Protein AF-A0A7C2VIN3-F1 (afdb_monomer)

Nearest PDB structures (foldseek):
  6b87-assembly1_A-2  TM=4.094E-01  e=2.428E+00  synthetic construct
  5uh7-assembly1_A  TM=4.915E-01  e=5.150E+00  Mycobacterium tuberculosis H37Rv

Structure (mmCIF, N/CA/C/O backbone):
data_AF-A0A7C2VIN3-F1
#
_entry.id   AF-A0A7C2VIN3-F1
#
loop_
_atom_site.group_PDB
_atom_site.id
_atom_site.type_symbol
_atom_site.label_atom_id
_atom_site.label_alt_id
_atom_site.label_comp_id
_atom_site.label_asym_id
_atom_site.label_entity_id
_atom_site.label_seq_id
_atom_site.pdbx_PDB_ins_code
_atom_site.Cartn_x
_atom_site.Cartn_y
_atom_site.Cartn_z
_atom_site.occupancy
_atom_site.B_iso_or_equiv
_atom_site.auth_seq_id
_atom_site.auth_comp_id
_atom_site.auth_asym_id
_atom_site.auth_atom_id
_atom_site.pdbx_PDB_model_num
ATOM 1 N N . MET A 1 1 ? -24.419 -7.647 17.321 1.00 58.03 1 MET A N 1
ATOM 2 C CA . MET A 1 1 ? -23.002 -7.885 16.944 1.00 58.03 1 MET A CA 1
ATOM 3 C C . MET A 1 1 ? -22.616 -7.200 15.625 1.00 58.03 1 MET A C 1
ATOM 5 O O . MET A 1 1 ? -21.776 -6.311 15.659 1.00 58.03 1 MET A O 1
ATOM 9 N N . LEU A 1 2 ? -23.265 -7.493 14.487 1.00 75.00 2 LEU A N 1
ATOM 10 C CA . LEU A 1 2 ? -22.977 -6.844 13.185 1.00 75.00 2 LEU A CA 1
ATOM 11 C C . LEU A 1 2 ? -23.120 -5.307 13.174 1.00 75.00 2 LEU A C 1
ATOM 13 O O . LEU A 1 2 ? -22.333 -4.611 12.538 1.00 75.00 2 LEU A O 1
ATOM 17 N N . THR A 1 3 ? -24.092 -4.755 13.902 1.00 77.12 3 THR A N 1
ATOM 18 C CA . THR A 1 3 ? -24.292 -3.301 14.055 1.00 77.12 3 THR A CA 1
ATOM 19 C C . THR A 1 3 ? -23.156 -2.608 14.808 1.00 77.12 3 THR A C 1
ATOM 21 O O . THR A 1 3 ? -22.834 -1.462 14.501 1.00 77.12 3 THR A O 1
ATOM 24 N N . LEU A 1 4 ? -22.522 -3.311 15.749 1.00 75.44 4 LEU A N 1
ATOM 25 C CA . LEU A 1 4 ? -21.414 -2.814 16.568 1.00 75.44 4 LEU A CA 1
ATOM 26 C C . LEU A 1 4 ? -20.127 -2.740 15.733 1.00 75.44 4 LEU A C 1
ATOM 28 O O . LEU A 1 4 ? -19.522 -1.676 15.621 1.00 75.44 4 LEU A O 1
ATOM 32 N N . VAL A 1 5 ? -19.820 -3.822 15.008 1.00 75.94 5 VAL A N 1
ATOM 33 C CA . VAL A 1 5 ? -18.711 -3.882 14.038 1.00 75.94 5 VAL A CA 1
ATOM 34 C C . VAL A 1 5 ? -18.874 -2.827 12.938 1.00 75.94 5 VAL A C 1
ATOM 36 O O . VAL A 1 5 ? -17.924 -2.131 12.580 1.00 75.94 5 VAL A O 1
ATOM 39 N N . ARG A 1 6 ? -20.098 -2.636 12.424 1.00 79.12 6 ARG A N 1
ATOM 40 C CA . ARG A 1 6 ? -20.393 -1.605 11.417 1.00 79.12 6 ARG A CA 1
ATOM 41 C C . ARG A 1 6 ? -20.144 -0.189 11.946 1.00 79.12 6 ARG A C 1
ATOM 43 O O . ARG A 1 6 ? -19.641 0.650 11.200 1.00 79.12 6 ARG A O 1
ATOM 50 N N . MET A 1 7 ? -20.479 0.089 13.207 1.00 79.00 7 MET A N 1
ATOM 51 C CA . MET A 1 7 ? -20.198 1.389 13.828 1.00 79.00 7 MET A CA 1
ATOM 52 C C . MET A 1 7 ? -18.697 1.632 14.010 1.00 79.00 7 MET A C 1
ATOM 54 O O . MET A 1 7 ? -18.233 2.738 13.726 1.00 79.00 7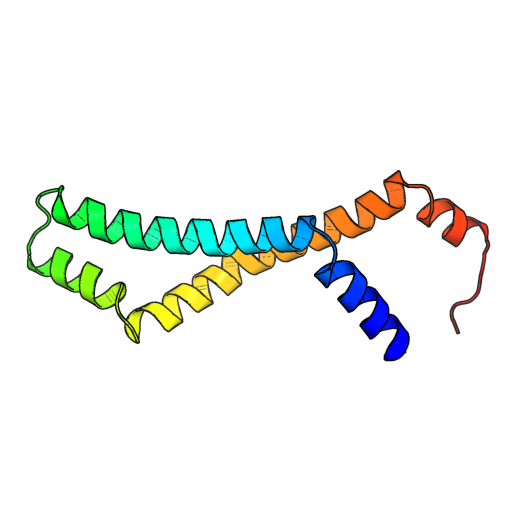 MET A O 1
ATOM 58 N N . GLU A 1 8 ? -17.926 0.627 14.423 1.00 75.75 8 GLU A N 1
ATOM 59 C CA . GLU A 1 8 ? -16.466 0.745 14.539 1.00 75.75 8 GLU A CA 1
ATOM 60 C C . GLU A 1 8 ? -15.788 0.942 13.176 1.00 75.75 8 GLU A C 1
ATOM 62 O O . GLU A 1 8 ? -14.965 1.847 13.025 1.00 75.75 8 GLU A O 1
ATOM 67 N N . LEU A 1 9 ? -16.212 0.209 12.142 1.00 75.81 9 LEU A N 1
ATOM 68 C CA . LEU A 1 9 ? -15.744 0.407 10.763 1.00 75.81 9 LEU A CA 1
ATOM 69 C C . LEU A 1 9 ? -16.037 1.817 10.237 1.00 75.81 9 LEU A C 1
ATOM 71 O O . LEU A 1 9 ? -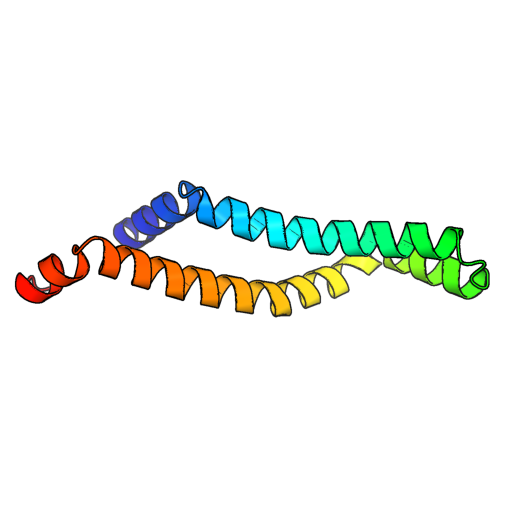15.192 2.421 9.574 1.00 75.81 9 LEU A O 1
ATOM 75 N N . LEU A 1 10 ? -17.211 2.377 10.543 1.00 75.50 10 LEU A N 1
ATOM 76 C CA . LEU A 1 10 ? -17.552 3.749 10.154 1.00 75.50 10 LEU A CA 1
ATOM 77 C C . LEU A 1 10 ? -16.694 4.787 10.886 1.00 75.50 10 LEU A C 1
ATOM 79 O O . LEU A 1 10 ? -16.312 5.791 10.277 1.00 75.50 10 LEU A O 1
ATOM 83 N N . LYS A 1 11 ? -16.350 4.543 12.157 1.00 70.44 11 LYS A N 1
ATOM 84 C CA . LYS A 1 11 ? -15.415 5.392 12.909 1.00 70.44 11 LYS A CA 1
ATOM 85 C C . LYS A 1 11 ? -14.016 5.337 12.300 1.00 70.44 11 LYS A C 1
ATOM 87 O O . LYS A 1 11 ? -13.441 6.394 12.047 1.00 70.44 11 LYS A O 1
ATOM 92 N N . LEU A 1 12 ? -13.513 4.141 11.989 1.00 72.94 12 LEU A N 1
ATOM 93 C CA . LEU A 1 12 ? -12.217 3.949 11.330 1.00 72.94 12 LEU A CA 1
ATOM 94 C C . LEU A 1 12 ? -12.178 4.629 9.955 1.00 72.94 12 LEU A C 1
ATOM 96 O O . LEU A 1 12 ? -11.255 5.387 9.674 1.00 72.94 12 LEU A O 1
ATOM 100 N N . ARG A 1 13 ? -13.226 4.472 9.134 1.00 77.31 13 ARG A N 1
ATOM 101 C CA . ARG A 1 13 ? -13.317 5.115 7.811 1.00 77.31 13 ARG A CA 1
ATOM 102 C C . ARG A 1 13 ? -13.342 6.643 7.884 1.00 77.31 13 ARG A C 1
ATOM 104 O O . ARG A 1 13 ? -12.888 7.304 6.955 1.00 77.31 13 ARG A O 1
ATOM 111 N N . LYS A 1 14 ? -13.901 7.227 8.947 1.00 77.25 14 LYS A N 1
ATOM 112 C CA . LYS A 1 14 ? -13.993 8.689 9.111 1.00 77.25 14 LYS A CA 1
ATOM 113 C C . LYS A 1 14 ? -12.754 9.285 9.793 1.00 77.25 14 LYS A C 1
ATOM 115 O O . LYS A 1 14 ? -12.548 10.498 9.734 1.00 77.25 14 LYS A O 1
ATOM 120 N N . ARG A 1 15 ? -11.915 8.460 10.431 1.00 79.31 15 ARG A N 1
ATOM 121 C CA . ARG A 1 15 ? -10.714 8.917 11.138 1.00 79.31 15 ARG A CA 1
ATOM 122 C C . ARG A 1 15 ? -9.628 9.289 10.126 1.00 79.31 15 ARG A C 1
ATOM 124 O O . ARG A 1 15 ? -9.164 8.450 9.359 1.00 79.31 15 ARG A O 1
ATOM 131 N N . ARG A 1 16 ? -9.179 10.551 10.155 1.00 81.12 16 ARG A N 1
ATOM 132 C CA . ARG A 1 16 ? -8.113 11.061 9.265 1.00 81.12 16 ARG A CA 1
ATOM 133 C C . ARG A 1 16 ? -6.832 10.221 9.343 1.00 81.12 16 ARG A C 1
ATOM 135 O O . ARG A 1 16 ? -6.169 10.043 8.334 1.00 81.12 16 ARG A O 1
ATOM 142 N N . MET A 1 17 ? -6.528 9.652 10.512 1.00 78.81 17 MET A N 1
ATOM 143 C CA . MET A 1 17 ? -5.363 8.787 10.726 1.00 78.81 17 MET A CA 1
ATOM 144 C C . MET A 1 17 ? -5.329 7.577 9.783 1.00 78.81 17 MET A C 1
ATOM 146 O O . MET A 1 17 ? -4.293 7.303 9.188 1.00 78.81 17 MET A O 1
ATOM 150 N N . THR A 1 18 ? -6.458 6.889 9.592 1.00 82.88 18 THR A N 1
ATOM 151 C CA . THR A 1 18 ? -6.532 5.714 8.711 1.00 82.88 18 THR A CA 1
ATOM 152 C C . THR A 1 18 ? -6.267 6.099 7.256 1.00 82.88 18 THR A C 1
ATOM 154 O O . THR A 1 18 ? -5.538 5.402 6.558 1.00 82.88 18 THR A O 1
ATOM 157 N N . TRP A 1 19 ? -6.777 7.254 6.819 1.00 86.94 19 TRP A N 1
ATOM 158 C CA . TRP A 1 19 ? -6.501 7.797 5.487 1.00 86.94 19 TRP A CA 1
ATOM 159 C C . TRP A 1 19 ? -5.054 8.241 5.306 1.00 86.94 19 TRP A C 1
ATOM 161 O O . TRP A 1 19 ? -4.496 8.020 4.239 1.00 86.94 19 TRP A O 1
ATOM 171 N N . ILE A 1 20 ? -4.434 8.827 6.332 1.00 86.75 20 ILE A N 1
ATOM 172 C CA . ILE A 1 20 ? -3.013 9.191 6.291 1.00 86.75 20 ILE A CA 1
ATOM 173 C C . ILE A 1 20 ? -2.160 7.928 6.139 1.00 86.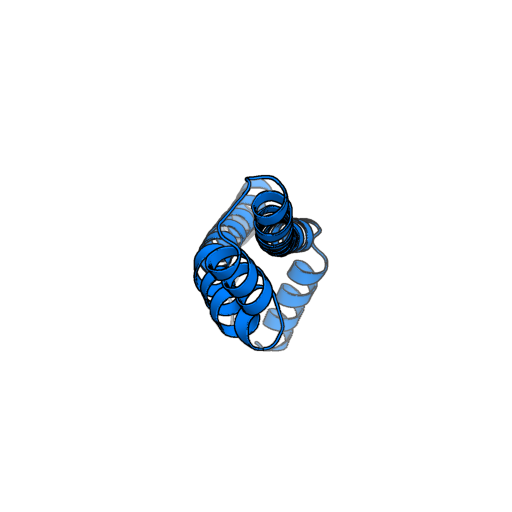75 20 ILE A C 1
ATOM 175 O O . ILE A 1 20 ? -1.302 7.883 5.267 1.00 86.75 20 ILE A O 1
ATOM 179 N N . MET A 1 21 ? -2.426 6.877 6.921 1.00 84.62 21 MET A N 1
ATOM 180 C CA . MET A 1 21 ? -1.675 5.617 6.831 1.00 84.62 21 MET A CA 1
ATOM 181 C C . MET A 1 21 ? -1.870 4.918 5.481 1.00 84.62 21 MET A C 1
ATOM 183 O O . MET A 1 21 ? -0.902 4.440 4.892 1.00 84.62 21 MET A O 1
ATOM 187 N N . LEU A 1 22 ? -3.098 4.907 4.959 1.00 87.06 22 LEU A N 1
ATOM 188 C CA . LEU A 1 22 ? -3.386 4.374 3.627 1.00 87.06 22 LEU A CA 1
ATOM 189 C C . LEU A 1 22 ? -2.695 5.208 2.537 1.00 87.06 22 LEU A C 1
ATOM 191 O O . LEU A 1 22 ? -2.081 4.651 1.629 1.00 87.06 22 LEU A O 1
ATOM 195 N N . GLY A 1 23 ? -2.728 6.535 2.660 1.00 90.81 23 GLY A N 1
ATOM 196 C CA . GLY A 1 23 ? -2.030 7.457 1.769 1.00 90.81 23 GLY A CA 1
ATOM 197 C C . GLY A 1 23 ? -0.515 7.259 1.788 1.00 90.81 23 GLY A C 1
ATOM 198 O O . GLY A 1 23 ? 0.102 7.277 0.730 1.00 90.81 23 GLY A O 1
ATOM 199 N N . ILE A 1 24 ? 0.077 6.992 2.954 1.00 89.62 24 ILE A N 1
ATOM 200 C CA . ILE A 1 24 ? 1.501 6.654 3.088 1.00 89.62 24 ILE A CA 1
ATOM 201 C C . ILE A 1 24 ? 1.810 5.335 2.376 1.00 89.62 24 ILE A C 1
ATOM 203 O O . ILE A 1 24 ? 2.755 5.281 1.596 1.00 89.62 24 ILE A O 1
ATOM 2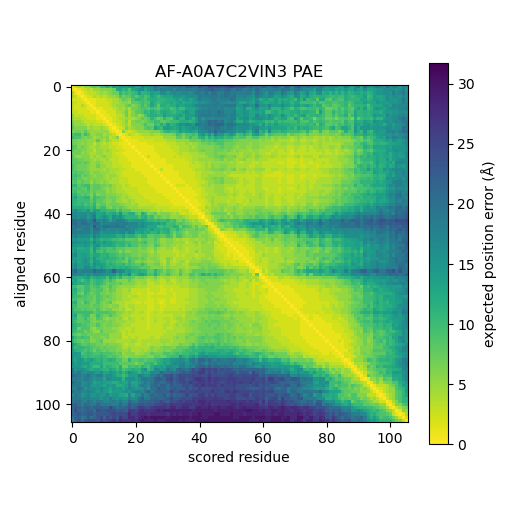07 N N . LEU A 1 25 ? 1.010 4.286 2.589 1.00 90.12 25 LEU A N 1
ATOM 208 C CA . LEU A 1 25 ? 1.212 2.987 1.939 1.00 90.12 25 LEU A CA 1
ATOM 209 C C . LEU A 1 25 ? 1.188 3.104 0.407 1.00 90.12 25 LEU A C 1
ATOM 211 O O . LEU A 1 25 ? 2.107 2.639 -0.270 1.00 90.12 25 LEU A O 1
ATOM 215 N N . VAL A 1 26 ? 0.154 3.755 -0.132 1.00 92.25 26 VAL A N 1
ATOM 216 C CA . VAL A 1 26 ? 0.013 3.977 -1.578 1.00 92.25 26 VAL A CA 1
ATOM 217 C C . VAL A 1 26 ? 1.115 4.902 -2.088 1.00 92.25 26 VAL A C 1
ATOM 219 O O . VAL A 1 26 ? 1.736 4.612 -3.107 1.00 92.25 26 VAL A O 1
ATOM 222 N N . GLY A 1 27 ? 1.394 5.984 -1.363 1.00 92.56 27 GLY A N 1
ATOM 223 C CA . GLY A 1 27 ? 2.399 6.977 -1.720 1.00 92.56 27 GLY A CA 1
ATOM 224 C C . GLY A 1 27 ? 3.796 6.378 -1.819 1.00 92.56 27 GLY A C 1
ATOM 225 O O . GLY A 1 27 ? 4.463 6.582 -2.827 1.00 92.56 27 GLY A O 1
ATOM 226 N N . ILE A 1 28 ? 4.216 5.580 -0.832 1.00 92.31 28 ILE A N 1
ATOM 227 C CA . ILE A 1 28 ? 5.521 4.904 -0.850 1.00 92.31 28 ILE A CA 1
ATOM 228 C C . ILE A 1 28 ? 5.605 3.939 -2.033 1.00 92.31 28 ILE A C 1
ATOM 230 O O . ILE A 1 28 ? 6.600 3.955 -2.757 1.00 92.31 28 ILE A O 1
ATOM 234 N N . ARG A 1 29 ? 4.568 3.122 -2.268 1.00 92.81 29 ARG A N 1
ATOM 235 C CA . ARG A 1 29 ? 4.578 2.170 -3.389 1.00 92.81 29 ARG A CA 1
ATOM 236 C C . ARG A 1 29 ? 4.694 2.884 -4.732 1.00 92.81 29 ARG A C 1
ATOM 238 O O . ARG A 1 29 ? 5.497 2.478 -5.570 1.00 92.81 29 ARG A O 1
ATOM 245 N N . LEU A 1 30 ? 3.895 3.931 -4.928 1.00 91.25 30 LEU A N 1
ATOM 246 C CA . LEU A 1 30 ? 3.816 4.668 -6.185 1.00 91.25 30 LEU A CA 1
ATOM 247 C C . LEU A 1 30 ? 5.090 5.486 -6.428 1.00 91.25 30 LEU A C 1
ATOM 249 O O . LEU A 1 30 ? 5.639 5.447 -7.528 1.00 91.25 30 LEU A O 1
ATOM 253 N N . ALA A 1 31 ? 5.611 6.138 -5.386 1.00 92.25 31 ALA A N 1
ATOM 254 C CA . ALA A 1 31 ? 6.898 6.822 -5.429 1.00 92.25 31 ALA A CA 1
ATOM 255 C C . ALA A 1 31 ? 8.035 5.848 -5.756 1.00 92.25 31 ALA A C 1
ATOM 257 O O . ALA A 1 31 ? 8.858 6.163 -6.608 1.00 92.25 31 ALA A O 1
ATOM 258 N N . GLY A 1 32 ? 8.048 4.653 -5.156 1.00 90.00 32 GLY A N 1
ATOM 259 C CA . GLY A 1 32 ? 9.042 3.618 -5.447 1.00 90.00 32 GLY A CA 1
ATOM 260 C C . GLY A 1 32 ? 9.035 3.180 -6.914 1.00 90.00 32 GLY A C 1
ATOM 261 O O . GLY A 1 32 ? 10.094 3.118 -7.538 1.00 90.00 32 GLY A O 1
ATOM 262 N N . THR A 1 33 ? 7.853 2.947 -7.497 1.00 88.50 33 THR A N 1
ATOM 263 C CA . THR A 1 33 ? 7.727 2.585 -8.921 1.00 88.50 33 THR A CA 1
ATOM 264 C C . THR A 1 33 ? 8.202 3.713 -9.834 1.00 88.50 33 THR A C 1
ATOM 266 O O . THR A 1 33 ? 9.030 3.487 -10.715 1.00 88.50 33 THR A O 1
ATOM 269 N N . VAL A 1 34 ? 7.708 4.937 -9.619 1.00 89.56 34 VAL A N 1
ATOM 270 C CA . VAL A 1 34 ? 8.070 6.098 -10.449 1.00 89.56 34 VAL A CA 1
ATOM 271 C C . VAL A 1 34 ? 9.563 6.390 -10.340 1.00 89.56 34 VAL A C 1
ATOM 273 O O . VAL A 1 34 ? 10.218 6.622 -11.355 1.00 89.56 34 VAL A O 1
ATOM 276 N N . PHE A 1 35 ? 10.113 6.326 -9.128 1.00 90.94 35 PHE A N 1
ATOM 277 C CA . PHE A 1 35 ? 11.536 6.514 -8.879 1.00 90.94 35 PHE A CA 1
ATOM 278 C C . PHE A 1 35 ? 12.380 5.467 -9.609 1.00 90.94 35 PHE A C 1
ATOM 280 O O . PHE A 1 35 ? 13.346 5.835 -10.272 1.00 90.94 35 PHE A O 1
ATOM 287 N N . SER A 1 36 ? 11.996 4.187 -9.554 1.00 86.25 36 SER A N 1
ATOM 288 C CA . SER A 1 36 ? 12.705 3.103 -10.246 1.00 86.25 36 SER A CA 1
ATOM 289 C C . SER A 1 36 ? 12.752 3.320 -11.764 1.00 86.25 36 SER A C 1
ATOM 291 O O . SER A 1 36 ? 13.832 3.289 -12.362 1.00 86.25 36 SER A O 1
ATOM 293 N N . VAL A 1 37 ? 11.612 3.644 -12.384 1.00 87.06 37 VAL A N 1
ATOM 294 C CA . VAL A 1 37 ? 11.539 3.912 -13.830 1.00 87.06 37 VAL A CA 1
ATOM 295 C C . VAL A 1 37 ? 12.341 5.161 -14.195 1.00 87.06 37 VAL A C 1
ATOM 297 O O . VAL A 1 37 ? 13.156 5.128 -15.119 1.00 87.06 37 VAL A O 1
ATOM 300 N N . PHE A 1 38 ? 12.166 6.251 -13.452 1.00 87.19 38 PHE A N 1
ATOM 301 C CA . PHE A 1 38 ? 12.863 7.510 -13.706 1.00 87.19 38 PHE A CA 1
ATOM 302 C C . PHE A 1 38 ? 14.384 7.372 -13.582 1.00 87.19 38 PHE A C 1
ATOM 304 O O . PHE A 1 38 ? 15.129 7.844 -14.445 1.00 87.19 38 PHE A O 1
ATOM 311 N N . TRP A 1 39 ? 14.852 6.691 -12.534 1.00 86.62 39 TRP A N 1
ATOM 312 C CA . TRP A 1 39 ? 16.274 6.469 -12.297 1.00 86.62 39 TRP A CA 1
ATOM 313 C C . TRP A 1 39 ? 16.890 5.559 -13.361 1.00 86.62 39 TRP A C 1
ATOM 315 O O . TRP A 1 39 ? 17.975 5.860 -13.858 1.00 86.62 39 TRP A O 1
ATOM 325 N N . SER A 1 40 ? 16.174 4.512 -13.794 1.00 83.62 40 SER A N 1
ATOM 326 C CA . SER A 1 40 ? 16.641 3.611 -14.859 1.00 83.62 40 SER A CA 1
ATOM 327 C C . SER A 1 40 ? 16.928 4.335 -16.182 1.00 83.62 40 SER A C 1
ATOM 329 O O . SER A 1 40 ? 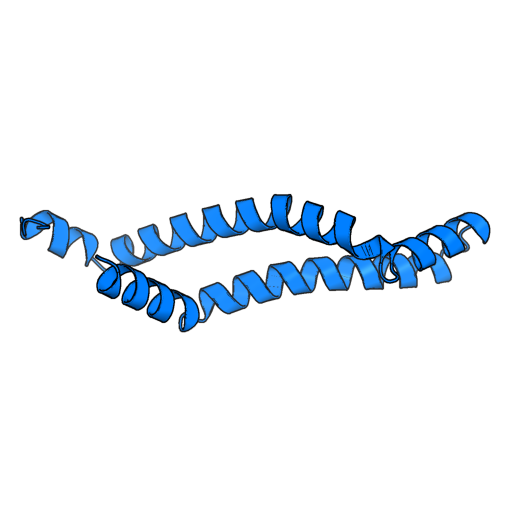17.859 3.971 -16.895 1.00 83.62 40 SER A O 1
ATOM 331 N N . GLY A 1 41 ? 16.178 5.402 -16.487 1.00 79.19 41 GLY A N 1
ATOM 332 C CA . GLY A 1 41 ? 16.389 6.224 -17.680 1.00 79.19 41 GLY A CA 1
ATOM 333 C C . GLY A 1 41 ? 17.570 7.194 -17.579 1.00 79.19 41 GLY A C 1
ATOM 334 O O . GLY A 1 41 ? 18.137 7.556 -18.605 1.00 79.19 41 GLY A O 1
ATOM 335 N N . ARG A 1 42 ? 17.956 7.615 -16.366 1.00 79.94 42 ARG A N 1
ATOM 336 C CA . ARG A 1 42 ? 19.079 8.547 -16.145 1.00 79.94 42 ARG A CA 1
ATOM 337 C C . ARG A 1 42 ? 20.407 7.864 -15.852 1.00 79.94 42 ARG A C 1
ATOM 339 O O . ARG A 1 42 ? 21.445 8.417 -16.190 1.00 79.94 42 ARG A O 1
ATOM 346 N N . ALA A 1 43 ? 20.388 6.688 -15.234 1.00 77.81 43 ALA A N 1
ATOM 347 C CA . ALA A 1 43 ? 21.595 6.017 -14.759 1.00 77.81 43 ALA A CA 1
ATOM 348 C C . ALA A 1 43 ? 22.385 5.279 -15.861 1.00 77.81 43 ALA A C 1
ATOM 350 O O . ALA A 1 43 ? 23.307 4.537 -15.541 1.00 77.81 43 ALA A O 1
ATOM 351 N N . GLY A 1 44 ? 22.042 5.456 -17.146 1.00 73.12 44 GLY A N 1
ATOM 352 C CA . GLY A 1 44 ? 22.738 4.786 -18.255 1.00 73.12 44 GLY A CA 1
ATOM 353 C C . GLY A 1 44 ? 22.661 3.258 -18.174 1.00 73.12 44 GLY A C 1
ATOM 354 O O . GLY A 1 44 ? 23.583 2.565 -18.594 1.00 73.12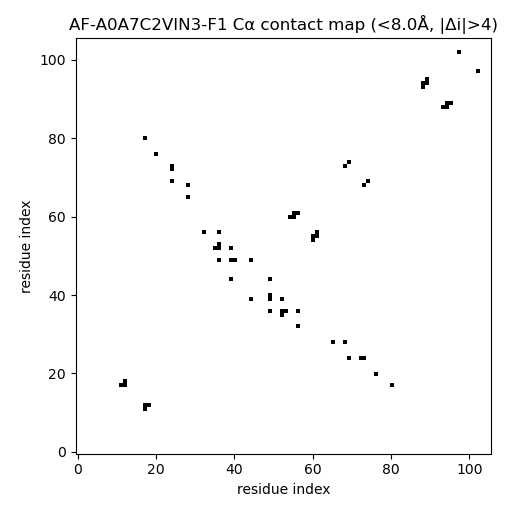 44 GLY A O 1
ATOM 355 N N . VAL A 1 45 ? 21.583 2.738 -17.580 1.00 77.06 45 VAL A N 1
ATOM 356 C CA . VAL A 1 45 ? 21.350 1.302 -17.401 1.00 77.06 45 VAL A CA 1
ATOM 357 C C . VAL A 1 45 ? 21.303 0.623 -18.770 1.00 77.06 45 VAL A C 1
ATOM 359 O O . VAL A 1 45 ? 20.729 1.175 -19.711 1.00 77.06 45 VAL A O 1
ATOM 362 N N . GLN A 1 46 ? 21.888 -0.577 -18.880 1.00 83.44 46 GLN A N 1
ATOM 363 C CA . GLN A 1 46 ? 21.826 -1.372 -20.110 1.00 83.44 46 GLN A CA 1
ATOM 364 C C . GLN A 1 46 ? 20.376 -1.470 -20.615 1.00 83.44 46 GLN A C 1
ATOM 366 O O . GLN A 1 46 ? 19.466 -1.685 -19.805 1.00 83.44 46 GLN A O 1
ATOM 371 N N . PRO A 1 47 ? 20.148 -1.333 -21.934 1.00 78.25 47 PRO A N 1
ATOM 372 C CA . PRO A 1 47 ? 18.804 -1.265 -22.506 1.00 78.25 47 PRO A CA 1
ATOM 373 C C . PRO A 1 47 ? 17.949 -2.483 -22.127 1.00 78.25 47 PRO A C 1
ATOM 375 O O . PRO A 1 47 ? 16.794 -2.323 -21.751 1.00 78.25 47 PRO A O 1
ATOM 378 N N . GLU A 1 48 ? 18.551 -3.672 -22.062 1.00 80.56 48 GLU A N 1
ATOM 379 C CA . GLU A 1 48 ? 17.883 -4.912 -21.645 1.00 80.56 48 GLU A CA 1
ATOM 380 C C . GLU A 1 48 ? 17.331 -4.863 -20.210 1.00 80.56 48 GLU A C 1
ATOM 382 O O . GLU A 1 48 ? 16.254 -5.387 -19.924 1.00 80.56 48 GLU A O 1
ATOM 387 N N . ILE A 1 49 ? 18.060 -4.234 -19.285 1.00 80.81 49 ILE A N 1
ATOM 388 C CA . ILE A 1 49 ? 17.651 -4.111 -17.880 1.00 80.81 49 ILE A CA 1
ATOM 389 C C . ILE A 1 49 ? 16.584 -3.020 -17.748 1.00 80.81 49 ILE A C 1
ATOM 391 O O . ILE A 1 49 ? 15.614 -3.185 -17.009 1.00 80.81 49 ILE A O 1
ATOM 395 N N . ARG A 1 50 ? 16.727 -1.923 -18.498 1.00 80.69 50 ARG A N 1
ATOM 396 C CA . ARG A 1 50 ? 15.737 -0.843 -18.545 1.00 80.69 50 ARG A CA 1
ATOM 397 C C . ARG A 1 50 ? 14.384 -1.341 -19.054 1.00 80.69 50 ARG A C 1
ATOM 399 O O . ARG A 1 50 ? 13.367 -1.047 -18.428 1.00 80.69 50 ARG A O 1
ATOM 406 N N . ASP A 1 51 ? 14.369 -2.130 -20.123 1.00 82.00 51 ASP A N 1
ATOM 407 C CA . ASP A 1 51 ? 13.130 -2.672 -20.689 1.00 82.00 51 ASP A CA 1
ATOM 408 C C . ASP A 1 51 ? 12.443 -3.641 -19.719 1.00 82.00 51 ASP A C 1
ATOM 410 O O . ASP A 1 51 ? 11.219 -3.620 -19.592 1.00 82.00 51 ASP A O 1
ATOM 414 N N . ARG A 1 52 ? 13.216 -4.413 -18.942 1.00 83.56 52 ARG A N 1
ATOM 415 C CA . ARG A 1 52 ? 12.674 -5.246 -17.854 1.00 83.56 52 ARG A CA 1
ATOM 416 C C . ARG A 1 52 ? 12.050 -4.420 -16.728 1.00 83.56 52 ARG A C 1
ATOM 418 O O . ARG A 1 52 ? 10.992 -4.801 -16.240 1.00 83.56 52 ARG A O 1
ATOM 425 N N . ILE A 1 53 ? 12.668 -3.305 -16.330 1.00 83.06 53 ILE A N 1
ATOM 426 C CA . ILE A 1 53 ? 12.132 -2.398 -15.294 1.00 83.06 53 ILE A CA 1
ATOM 427 C C . ILE A 1 53 ? 10.834 -1.735 -15.768 1.00 83.06 53 ILE A C 1
ATOM 429 O O . ILE A 1 53 ? 9.876 -1.604 -15.009 1.00 83.06 53 ILE A O 1
ATOM 433 N N . ILE A 1 54 ? 10.779 -1.320 -17.034 1.00 82.50 54 ILE A N 1
ATOM 434 C CA . ILE A 1 54 ? 9.563 -0.740 -17.610 1.00 82.50 54 ILE A CA 1
ATOM 435 C C . ILE A 1 54 ? 8.475 -1.813 -17.707 1.00 82.50 54 ILE A C 1
ATOM 437 O O . ILE A 1 54 ? 7.345 -1.566 -17.292 1.00 82.50 54 ILE A O 1
ATOM 441 N N . ALA A 1 55 ? 8.812 -3.018 -18.171 1.00 84.81 55 ALA A N 1
ATOM 442 C CA . ALA A 1 55 ? 7.873 -4.132 -18.241 1.00 84.81 55 ALA A CA 1
ATOM 443 C C . ALA A 1 55 ? 7.323 -4.509 -16.854 1.00 84.81 55 ALA A C 1
ATOM 445 O O . ALA A 1 55 ? 6.112 -4.689 -16.716 1.00 84.81 55 ALA A O 1
ATOM 446 N N . SER A 1 56 ? 8.163 -4.541 -15.812 1.00 83.44 56 SER A N 1
ATOM 447 C CA . SER A 1 56 ? 7.711 -4.819 -14.442 1.00 83.44 56 SER A CA 1
ATOM 448 C C . SER A 1 56 ? 6.861 -3.694 -13.846 1.00 83.44 56 SER A C 1
ATOM 450 O O . SER A 1 56 ? 5.976 -3.961 -13.030 1.00 83.44 56 SER A O 1
ATOM 452 N N . ALA A 1 57 ? 7.059 -2.452 -14.298 1.00 84.00 57 ALA A N 1
ATOM 453 C CA . ALA A 1 57 ? 6.243 -1.304 -13.913 1.00 84.00 57 ALA A CA 1
ATOM 454 C C . ALA A 1 57 ? 4.880 -1.232 -14.636 1.00 84.00 57 ALA A C 1
ATOM 456 O O . ALA A 1 57 ? 4.009 -0.461 -14.223 1.00 84.00 57 ALA A O 1
ATOM 457 N N . THR A 1 58 ? 4.672 -2.020 -15.695 1.00 86.50 58 THR A N 1
ATOM 458 C CA . THR A 1 58 ? 3.406 -2.066 -16.446 1.00 86.50 58 THR A CA 1
ATOM 459 C C . THR A 1 58 ? 2.434 -3.125 -15.921 1.00 86.50 58 THR A C 1
ATOM 461 O O . THR A 1 58 ? 2.803 -4.111 -15.278 1.00 86.50 58 THR A O 1
ATOM 464 N N . LEU A 1 59 ? 1.142 -2.925 -16.192 1.00 82.19 59 LEU A N 1
ATOM 465 C CA . LEU A 1 59 ? 0.116 -3.943 -15.962 1.00 82.19 59 LEU A CA 1
ATOM 466 C C . LEU A 1 59 ? 0.220 -5.021 -17.056 1.00 82.19 59 LEU A C 1
ATOM 468 O O . LEU A 1 59 ? 0.381 -4.658 -18.219 1.00 82.19 59 LEU A O 1
ATOM 472 N N . PRO A 1 60 ? 0.103 -6.326 -16.733 1.00 85.12 60 PRO A N 1
ATOM 473 C CA . PRO A 1 60 ? -0.295 -6.921 -15.449 1.00 85.12 60 PRO A CA 1
ATOM 474 C C . PRO A 1 60 ? 0.870 -7.266 -14.499 1.00 85.12 60 PRO A C 1
ATOM 476 O O . PRO A 1 60 ? 0.624 -7.658 -13.358 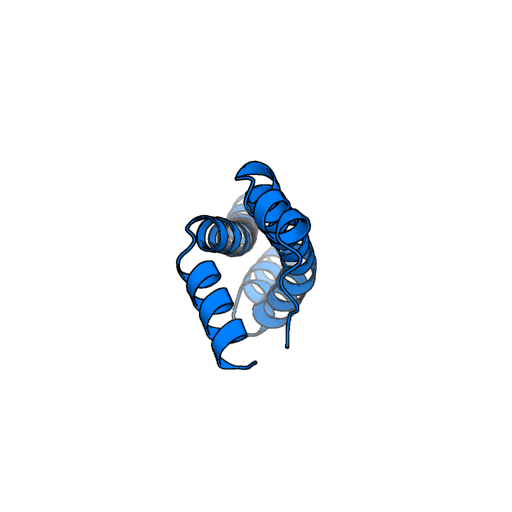1.00 85.12 60 PRO A O 1
ATOM 479 N N . SER A 1 61 ? 2.123 -7.118 -14.938 1.00 86.62 61 SER A N 1
ATOM 480 C CA . SER A 1 61 ? 3.317 -7.545 -14.189 1.00 86.62 61 SER A CA 1
ATOM 481 C C . SER A 1 61 ? 3.456 -6.888 -12.814 1.00 86.62 61 SER A C 1
ATOM 483 O O . SER A 1 61 ? 4.014 -7.490 -11.900 1.00 86.62 61 SER A O 1
ATOM 485 N N . ILE A 1 62 ? 2.948 -5.669 -12.645 1.00 88.44 62 ILE A N 1
ATOM 486 C CA . ILE A 1 62 ? 3.061 -4.929 -11.383 1.00 88.44 62 ILE A CA 1
ATOM 487 C C . ILE A 1 62 ? 2.112 -5.435 -10.277 1.00 88.44 62 ILE A C 1
ATOM 489 O O . ILE A 1 62 ? 2.299 -5.108 -9.099 1.00 88.44 62 ILE A O 1
ATOM 493 N N . ILE A 1 63 ? 1.082 -6.220 -10.622 1.00 88.62 63 ILE A N 1
ATOM 494 C CA . ILE A 1 63 ? 0.037 -6.655 -9.678 1.00 88.62 63 ILE A CA 1
ATOM 495 C C . ILE A 1 63 ? 0.612 -7.560 -8.571 1.00 88.62 63 ILE A C 1
ATOM 497 O O . ILE A 1 63 ? 0.413 -7.230 -7.398 1.00 88.62 63 ILE A O 1
ATOM 501 N N . PRO A 1 64 ? 1.355 -8.645 -8.875 1.00 89.94 64 PRO A N 1
ATOM 502 C CA . PRO A 1 64 ? 1.872 -9.556 -7.851 1.00 89.94 64 PRO A CA 1
ATOM 503 C C . PRO A 1 64 ? 2.875 -8.882 -6.908 1.00 89.94 64 PRO A C 1
ATOM 505 O O . PRO A 1 64 ? 2.816 -9.079 -5.693 1.00 89.94 64 PRO A O 1
ATOM 508 N N . GLU A 1 65 ? 3.757 -8.029 -7.441 1.00 88.62 65 GLU A N 1
ATOM 509 C CA . GLU A 1 65 ? 4.690 -7.248 -6.622 1.00 88.62 65 GLU A CA 1
ATOM 510 C C . GLU A 1 65 ? 3.955 -6.292 -5.687 1.00 88.62 65 GLU A C 1
ATOM 512 O O . GLU A 1 65 ? 4.296 -6.168 -4.512 1.00 88.62 65 GLU A O 1
ATOM 517 N N . THR A 1 66 ? 2.930 -5.608 -6.197 1.00 89.81 66 THR A N 1
ATOM 518 C CA . THR A 1 66 ? 2.164 -4.652 -5.398 1.00 89.81 66 THR A CA 1
ATOM 519 C C . THR A 1 66 ? 1.379 -5.355 -4.300 1.00 89.81 66 THR A C 1
ATOM 521 O O . THR A 1 66 ? 1.370 -4.871 -3.173 1.00 89.81 66 THR A O 1
ATOM 524 N N . LEU A 1 67 ? 0.789 -6.520 -4.577 1.00 91.62 67 LEU A N 1
ATOM 525 C CA . LEU A 1 67 ? 0.128 -7.327 -3.551 1.00 91.62 67 LEU A CA 1
ATOM 526 C C . LEU A 1 67 ? 1.113 -7.815 -2.486 1.00 91.62 67 LEU A C 1
ATOM 528 O O . LEU A 1 67 ? 0.811 -7.712 -1.301 1.00 91.62 67 LEU A O 1
ATOM 532 N N . THR A 1 68 ? 2.302 -8.270 -2.886 1.00 92.44 68 THR A N 1
ATOM 533 C CA . THR A 1 68 ? 3.358 -8.679 -1.943 1.00 92.44 68 THR A CA 1
ATOM 534 C C . THR A 1 68 ? 3.808 -7.508 -1.067 1.00 92.44 68 THR A C 1
ATOM 536 O O . THR A 1 68 ? 3.926 -7.645 0.151 1.00 92.44 68 THR A O 1
ATOM 539 N N . PHE A 1 69 ? 3.985 -6.325 -1.659 1.00 91.50 69 PHE A N 1
ATOM 540 C CA . PHE A 1 69 ? 4.322 -5.105 -0.929 1.00 91.50 69 PHE A CA 1
ATOM 541 C C . PHE A 1 69 ? 3.224 -4.703 0.066 1.00 91.50 69 PHE A C 1
ATOM 543 O O . PHE A 1 69 ? 3.523 -4.386 1.217 1.00 91.50 69 PHE A O 1
ATOM 550 N N . ILE A 1 70 ? 1.955 -4.745 -0.355 1.00 92.19 70 ILE A N 1
ATOM 551 C CA . ILE A 1 70 ? 0.806 -4.462 0.514 1.00 92.19 70 ILE A CA 1
ATOM 552 C C . ILE A 1 70 ? 0.718 -5.498 1.637 1.00 92.19 70 ILE A C 1
ATOM 554 O O . ILE A 1 70 ? 0.470 -5.118 2.776 1.00 92.19 70 ILE A O 1
ATOM 558 N N . ALA A 1 71 ? 0.943 -6.780 1.356 1.00 91.81 71 ALA A N 1
ATOM 559 C CA . ALA A 1 71 ? 0.915 -7.827 2.372 1.00 91.81 71 ALA A CA 1
ATOM 560 C C . ALA A 1 71 ? 2.004 -7.612 3.433 1.00 91.81 71 ALA A C 1
ATOM 562 O O . ALA A 1 71 ? 1.716 -7.686 4.625 1.00 91.81 71 ALA A O 1
ATOM 563 N N . GLY A 1 72 ? 3.227 -7.274 3.016 1.00 91.12 72 GLY A N 1
ATOM 564 C CA . GLY A 1 72 ? 4.318 -6.962 3.936 1.00 91.12 72 GLY A CA 1
ATOM 565 C C . GLY A 1 72 ? 4.063 -5.671 4.715 1.00 91.12 72 GLY A C 1
ATOM 566 O O . GLY A 1 72 ? 3.850 -5.688 5.926 1.00 91.12 72 GLY A O 1
ATOM 567 N N . LEU A 1 73 ? 4.061 -4.532 4.024 1.00 90.44 73 LEU A N 1
ATOM 568 C CA . LEU A 1 73 ? 4.027 -3.213 4.662 1.00 90.44 73 LEU A CA 1
ATOM 569 C C . LEU A 1 73 ? 2.647 -2.888 5.258 1.00 90.44 73 LEU A C 1
ATOM 571 O O . LEU A 1 73 ? 2.548 -2.257 6.311 1.00 90.44 73 LEU A O 1
ATOM 575 N N . GLY A 1 74 ? 1.573 -3.364 4.631 1.00 88.62 74 GLY A N 1
ATOM 576 C CA . GLY A 1 74 ? 0.210 -3.201 5.129 1.00 88.62 74 GLY A CA 1
ATOM 577 C C . GLY A 1 74 ? -0.039 -3.951 6.4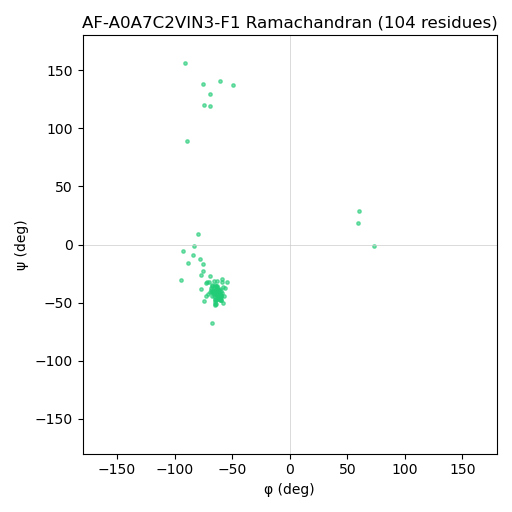33 1.00 88.62 74 GLY A C 1
ATOM 578 O O . GLY A 1 74 ? -0.698 -3.395 7.308 1.00 88.62 74 GLY A O 1
ATOM 579 N N . ALA A 1 75 ? 0.535 -5.143 6.627 1.00 90.69 75 ALA A N 1
ATOM 580 C CA . ALA A 1 75 ? 0.445 -5.846 7.908 1.00 90.69 75 ALA A CA 1
ATOM 581 C C . ALA A 1 75 ? 1.091 -5.035 9.046 1.00 90.69 75 ALA A C 1
ATOM 583 O O . ALA A 1 75 ? 0.489 -4.869 10.109 1.00 90.69 75 ALA A O 1
ATOM 584 N N . PHE A 1 76 ? 2.267 -4.447 8.805 1.00 90.62 76 PHE A N 1
ATOM 585 C CA . PHE A 1 76 ? 2.917 -3.558 9.774 1.00 90.62 76 PHE A CA 1
ATOM 586 C C . PHE A 1 76 ? 2.081 -2.311 10.077 1.00 90.62 76 PHE A C 1
ATOM 588 O O . PHE A 1 76 ? 1.887 -1.960 11.242 1.00 90.62 76 PHE A O 1
ATOM 595 N N . LEU A 1 77 ? 1.540 -1.652 9.052 1.00 88.06 77 LEU A N 1
ATOM 596 C CA . LEU A 1 77 ? 0.676 -0.488 9.253 1.00 88.06 77 LEU A CA 1
ATOM 597 C C . LEU A 1 77 ? -0.613 -0.848 9.994 1.00 88.06 77 LEU A C 1
ATOM 599 O O . LEU A 1 77 ? -1.062 -0.069 10.831 1.00 88.06 77 LEU A O 1
ATOM 603 N N . LEU A 1 78 ? -1.193 -2.022 9.749 1.00 88.12 78 LEU A N 1
ATOM 604 C CA . LEU A 1 78 ? -2.348 -2.502 10.504 1.00 88.12 78 LEU A CA 1
ATOM 605 C C . LEU A 1 78 ? -2.003 -2.735 11.976 1.00 88.12 78 LEU A C 1
ATOM 607 O O . LEU A 1 78 ? -2.787 -2.343 12.843 1.00 88.12 78 LEU A O 1
ATOM 611 N N . ALA A 1 79 ? -0.831 -3.294 12.278 1.00 89.50 79 ALA A N 1
ATOM 612 C CA . ALA A 1 79 ? -0.368 -3.443 13.656 1.00 89.50 79 ALA A CA 1
ATOM 613 C C . ALA A 1 79 ? -0.228 -2.075 14.349 1.00 89.50 79 ALA A C 1
ATOM 615 O O . ALA A 1 79 ? -0.738 -1.886 15.455 1.00 89.50 79 ALA A O 1
ATOM 616 N N . ILE A 1 80 ? 0.366 -1.088 13.669 1.00 86.94 80 ILE A N 1
ATOM 617 C CA . ILE A 1 80 ? 0.499 0.287 14.178 1.00 86.94 80 ILE A CA 1
ATOM 618 C C . ILE A 1 80 ? -0.874 0.938 14.375 1.00 86.94 80 ILE A C 1
ATOM 620 O O . ILE A 1 80 ? -1.119 1.556 15.409 1.00 86.94 80 ILE A O 1
ATOM 624 N N . LEU A 1 81 ? -1.791 0.789 13.416 1.00 85.06 81 LEU A N 1
ATOM 625 C CA . LEU A 1 81 ? -3.143 1.339 13.505 1.00 85.06 81 LEU A CA 1
ATOM 626 C C . LEU A 1 81 ? -3.905 0.728 14.685 1.00 85.06 81 LEU A C 1
ATOM 628 O O . LEU A 1 81 ? -4.612 1.445 15.395 1.00 85.06 81 LEU A O 1
ATOM 632 N N . THR A 1 82 ? -3.738 -0.574 14.910 1.00 85.38 82 THR A N 1
ATOM 633 C CA . THR A 1 82 ? -4.346 -1.296 16.033 1.00 85.38 82 THR A CA 1
ATOM 634 C C . THR A 1 82 ? -3.790 -0.781 17.357 1.00 85.38 82 THR A C 1
ATOM 636 O O . THR A 1 82 ? -4.558 -0.355 18.221 1.00 85.38 82 THR A O 1
ATOM 639 N N . ALA A 1 83 ? -2.462 -0.710 17.487 1.00 85.12 83 ALA A N 1
ATOM 640 C CA . ALA A 1 83 ? -1.796 -0.188 18.678 1.00 85.12 83 ALA A CA 1
ATOM 641 C C . ALA A 1 83 ? -2.184 1.272 18.969 1.00 85.12 83 ALA A C 1
ATOM 643 O O . ALA A 1 83 ? -2.508 1.619 20.104 1.00 85.12 83 ALA A O 1
ATOM 644 N N . ALA A 1 84 ? -2.223 2.126 17.945 1.00 81.25 84 ALA A N 1
ATOM 645 C CA . ALA A 1 84 ? -2.598 3.527 18.090 1.00 81.25 84 ALA A CA 1
ATOM 646 C C . ALA A 1 84 ? -4.086 3.720 18.411 1.00 81.25 84 ALA A C 1
ATOM 648 O O . ALA A 1 84 ? -4.445 4.657 19.125 1.00 81.25 84 ALA A O 1
ATOM 649 N N . SER A 1 85 ? -4.961 2.847 17.906 1.00 77.38 85 SER A N 1
ATOM 650 C CA . SER A 1 85 ? -6.388 2.876 18.243 1.00 77.38 85 SER A CA 1
ATOM 651 C C . SER A 1 85 ? -6.588 2.557 19.724 1.00 77.38 85 SER A C 1
ATOM 653 O O . SER A 1 85 ? -7.174 3.380 20.430 1.00 77.38 85 SER A O 1
ATOM 655 N N . ILE A 1 86 ? -5.975 1.473 20.213 1.00 78.75 86 ILE A N 1
ATOM 656 C CA . ILE A 1 86 ? -5.990 1.086 21.634 1.00 78.75 86 ILE A CA 1
ATOM 657 C C . ILE A 1 86 ? -5.366 2.186 22.511 1.00 78.75 86 ILE A C 1
ATOM 659 O O . ILE A 1 86 ? -5.960 2.617 23.499 1.00 78.75 86 ILE A O 1
ATOM 663 N N . GLY A 1 87 ? -4.193 2.700 22.131 1.00 73.75 87 GLY A N 1
ATOM 664 C CA . GLY A 1 87 ? -3.500 3.753 22.878 1.00 73.75 87 GLY A CA 1
ATOM 665 C C . GLY A 1 87 ? -4.285 5.065 22.940 1.00 73.75 87 GLY A C 1
ATOM 666 O O . GLY A 1 87 ? -4.305 5.723 23.980 1.00 73.75 87 GLY A O 1
ATOM 667 N N . SER A 1 88 ? -4.990 5.434 21.866 1.00 71.19 88 SER A N 1
ATOM 668 C CA . SER A 1 88 ? -5.814 6.648 21.858 1.00 71.19 88 SER A CA 1
ATOM 669 C C . SER A 1 88 ? -7.021 6.555 22.795 1.00 71.19 88 SER A C 1
ATOM 671 O O . SER A 1 88 ? -7.366 7.543 23.440 1.00 71.19 88 SER A O 1
ATOM 673 N N . GLU A 1 89 ? -7.615 5.370 22.940 1.00 69.62 89 GLU A N 1
ATOM 674 C CA . GLU A 1 89 ? -8.691 5.130 23.908 1.00 69.62 89 GLU A CA 1
ATOM 675 C C . GLU A 1 89 ? -8.170 5.104 25.354 1.00 69.62 89 GLU A C 1
ATOM 677 O O . GLU A 1 89 ? -8.855 5.553 26.275 1.00 69.62 89 GLU A O 1
ATOM 682 N N . TYR A 1 90 ? -6.934 4.641 25.566 1.00 60.16 90 TYR A N 1
ATOM 683 C CA . TYR A 1 90 ? -6.285 4.693 26.877 1.00 60.16 90 TYR A CA 1
ATOM 684 C C . TYR A 1 90 ? -5.935 6.135 27.280 1.00 60.16 90 TYR A C 1
ATOM 686 O O . TYR A 1 90 ? -6.172 6.538 28.418 1.00 60.16 90 TYR A O 1
ATOM 694 N N . SER A 1 91 ? -5.444 6.940 26.329 1.00 60.59 91 SER A N 1
ATOM 695 C CA . SER A 1 91 ? -5.113 8.359 26.524 1.00 60.59 91 SER A CA 1
ATOM 696 C C . SER A 1 91 ? -6.336 9.220 26.849 1.00 60.59 91 SER A C 1
ATOM 698 O O . SER A 1 91 ? -6.223 10.151 27.642 1.00 60.59 91 SER A O 1
ATOM 700 N N . TRP A 1 92 ? -7.500 8.916 26.268 1.00 62.44 92 TRP A N 1
ATOM 701 C CA . TRP A 1 92 ? -8.737 9.673 26.499 1.00 62.44 92 TRP A CA 1
ATOM 702 C C . TRP A 1 92 ? -9.499 9.252 27.766 1.00 62.44 92 TRP A C 1
ATOM 704 O O . TRP A 1 92 ? -10.535 9.833 28.078 1.00 62.44 92 TRP A O 1
ATOM 714 N N . GLY A 1 93 ? -9.018 8.253 28.515 1.00 59.59 93 GLY A N 1
ATOM 715 C CA . GLY A 1 93 ? -9.634 7.819 29.774 1.00 59.59 93 GLY A CA 1
ATOM 716 C C . GLY A 1 93 ? -10.949 7.042 29.620 1.00 59.59 93 GLY A C 1
ATOM 717 O O . GLY A 1 93 ? -11.486 6.558 30.617 1.00 59.59 93 GLY A O 1
ATOM 718 N N . THR A 1 94 ? -11.445 6.835 28.397 1.00 62.16 94 THR A N 1
ATOM 719 C CA . THR A 1 94 ? -12.634 6.010 28.120 1.00 62.16 94 THR A CA 1
ATOM 720 C C . THR A 1 94 ? -12.410 4.556 28.515 1.00 62.16 94 THR A C 1
ATOM 722 O O . THR A 1 94 ? -13.311 3.923 29.059 1.00 62.16 94 THR A O 1
ATOM 725 N N . LEU A 1 95 ? -11.191 4.042 28.337 1.00 59.03 95 LEU A N 1
ATOM 726 C CA . LEU A 1 95 ? -10.815 2.706 28.802 1.00 59.03 95 LEU A CA 1
ATOM 727 C C . LEU A 1 95 ? -10.915 2.577 30.332 1.00 59.03 95 LEU A C 1
ATOM 729 O O . LEU A 1 95 ? -11.429 1.575 30.821 1.00 59.03 95 LEU A O 1
ATOM 733 N N . ARG A 1 96 ? -10.530 3.612 31.096 1.00 60.31 96 ARG A N 1
ATOM 734 C CA . ARG A 1 96 ? -10.715 3.630 32.560 1.00 60.31 96 ARG A CA 1
ATOM 735 C C . ARG A 1 96 ? -12.189 3.692 32.950 1.00 60.31 96 ARG A C 1
ATOM 737 O O . ARG A 1 96 ? -12.590 2.982 33.864 1.00 60.31 96 ARG A O 1
ATOM 744 N N . ALA A 1 97 ? -12.990 4.489 32.245 1.00 61.41 97 ALA A N 1
ATOM 745 C CA . ALA A 1 97 ? -14.428 4.573 32.491 1.00 61.41 97 ALA A CA 1
ATOM 746 C C . ALA A 1 97 ? -15.140 3.237 32.209 1.00 61.41 97 ALA A C 1
ATOM 748 O O . ALA A 1 97 ? -16.016 2.833 32.966 1.00 61.41 97 ALA A O 1
ATOM 749 N N . ILE A 1 98 ? -14.740 2.514 31.161 1.00 63.41 98 ILE A N 1
ATOM 750 C CA . ILE A 1 98 ? -15.328 1.217 30.798 1.00 63.41 98 ILE A CA 1
ATOM 751 C C . ILE A 1 98 ? -14.895 0.112 31.771 1.00 63.41 98 ILE A C 1
ATOM 753 O O . ILE A 1 98 ? -15.735 -0.664 32.215 1.00 63.41 98 ILE A O 1
ATOM 757 N N . ILE A 1 99 ? -13.610 0.047 32.133 1.00 64.06 99 ILE A N 1
ATOM 758 C CA . ILE A 1 99 ? -13.104 -0.965 33.076 1.00 64.06 99 ILE A CA 1
ATOM 759 C C . ILE A 1 99 ? -13.660 -0.715 34.486 1.00 64.06 99 ILE A C 1
ATOM 761 O O . ILE A 1 99 ? -14.039 -1.659 35.172 1.00 64.06 99 ILE A O 1
ATOM 765 N N . GLY A 1 100 ? -13.755 0.549 34.906 1.00 64.12 100 GLY A N 1
ATOM 766 C CA . GLY A 1 100 ? -14.279 0.922 36.221 1.00 64.12 100 GLY A CA 1
ATOM 767 C C . GLY A 1 100 ? -15.802 0.833 36.353 1.00 64.12 100 GLY A C 1
ATOM 768 O O . GLY A 1 100 ? -16.295 0.699 37.466 1.00 64.12 100 GLY A O 1
ATOM 769 N N . SER A 1 101 ? -16.557 0.887 35.248 1.00 66.81 101 SER A N 1
ATOM 770 C CA . SER A 1 101 ? -18.029 0.838 35.286 1.00 66.81 101 SER A CA 1
ATOM 771 C C . SER A 1 101 ? -18.613 -0.576 35.341 1.00 66.81 101 SER A C 1
ATOM 773 O O . SER A 1 101 ? -19.815 -0.711 35.548 1.00 66.81 101 SER A O 1
ATOM 775 N N . GLY A 1 102 ? -17.802 -1.630 35.173 1.00 62.50 102 GLY A N 1
ATOM 776 C CA . GLY A 1 102 ? -18.241 -3.020 35.353 1.00 62.50 102 GLY A CA 1
ATOM 777 C C . GLY A 1 102 ? -19.389 -3.466 34.436 1.00 62.50 102 GLY A C 1
ATOM 778 O O . GLY A 1 102 ? -20.067 -4.442 34.746 1.00 62.50 102 GLY A O 1
ATOM 779 N N . VAL A 1 103 ? -19.645 -2.758 33.330 1.00 60.47 103 VAL A N 1
ATOM 780 C CA . VAL A 1 103 ? -20.806 -3.026 32.470 1.00 60.47 103 VAL A CA 1
ATOM 781 C C . VAL A 1 103 ? -20.627 -4.375 31.750 1.00 60.47 103 VAL A C 1
ATOM 783 O O . VAL A 1 103 ? -19.679 -4.517 30.969 1.00 60.47 103 VAL A O 1
ATOM 786 N N . PRO A 1 104 ? -21.522 -5.364 31.959 1.00 51.66 104 PRO A N 1
ATOM 787 C CA . PRO A 1 104 ? -21.446 -6.658 31.292 1.00 51.66 104 PRO A CA 1
ATOM 788 C C . PRO A 1 104 ? -21.752 -6.497 29.803 1.00 51.66 104 PRO A C 1
ATOM 790 O O . PRO A 1 1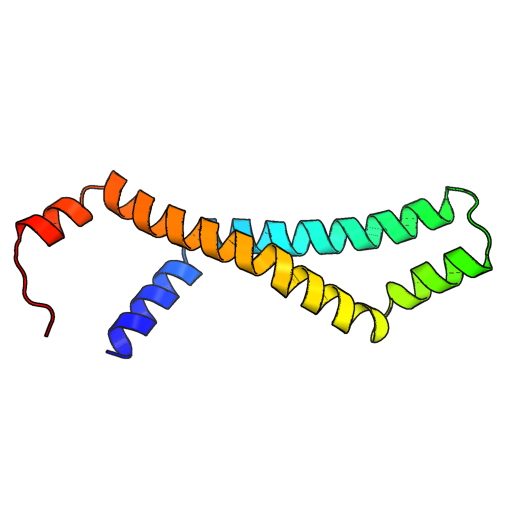04 ? -22.756 -5.897 29.420 1.00 51.66 104 PRO A O 1
ATOM 793 N N . ARG A 1 105 ? -20.882 -7.040 28.949 1.00 58.22 105 ARG A N 1
ATOM 794 C CA . ARG A 1 105 ? -21.078 -7.066 27.495 1.00 58.22 105 ARG A CA 1
ATOM 795 C C . ARG A 1 105 ? -21.836 -8.342 27.119 1.00 58.22 105 ARG A C 1
ATOM 797 O O . ARG A 1 105 ? -21.201 -9.369 26.896 1.00 58.22 105 ARG A O 1
ATOM 804 N N . GLY A 1 106 ? -23.169 -8.266 27.121 1.00 55.31 106 GLY A N 1
ATOM 805 C CA . GLY A 1 106 ? -24.064 -9.239 26.474 1.00 55.31 106 GLY A CA 1
ATOM 806 C C . GLY A 1 106 ? -24.229 -8.956 24.986 1.00 55.31 106 GLY A C 1
ATOM 807 O O . GLY A 1 106 ? -24.252 -7.758 24.619 1.00 55.31 106 GLY A O 1
#

Mean predicted aligned error: 9.99 Å

Foldseek 3Di:
DVVVVVVVVVVLVPDVLNVVLVCVLVVVLVCVLVVQLVCCVVVPHDPVVNVVSVVCSDPPNVVVVSVVSCVVVVVVSVVVVVVVVVVVCVVVCVVVVVVVVPDDDD

Secondary structure (DSSP, 8-state):
-HHHHHHHHHHHHH-HHHHHHHHHHHHHHHHHHHHHHHHHHHTT--HHHHHHHHHHHSTTTHHHHHHHHHHHHHHHHHHHHHHHHHHHHHHTTHHHHHHHHT----

Radius of gyration: 21.13 Å; Cα contacts (8 Å, |Δi|>4): 32; chains: 1; bounding box: 47×21×59 Å

Solvent-accessible surface area (backbone atoms only — not comparable to full-atom values): 6012 Å² total; per-residue (Å²): 110,73,70,57,55,52,53,52,51,52,51,49,73,67,36,66,66,53,53,51,54,50,48,48,56,53,47,52,54,52,49,50,53,54,48,52,52,55,46,40,73,69,69,74,49,58,66,73,60,38,52,50,50,50,52,44,71,31,86,72,58,33,51,65,58,49,51,53,49,45,56,56,55,44,51,54,49,50,52,50,52,49,54,50,52,55,49,51,39,53,74,70,43,54,49,56,54,53,67,72,62,67,72,82,89,125

Sequence (106 aa):
MLTLVRMELLKLRKRRMTWIMLGILVGIRLAGTVFSVFWSGRAGVQPEIRDRIIASATLPSIIPETLTFIAGLGAFLLAILTAASIGSEYSWGTLRAIIGSGVPRG

pLDDT: mean 80.09, std 10.54, range [51.66, 92.81]